Protein AF-A0A6N9UM99-F1 (afdb_monomer)

Solvent-accessible surface area (backbone atoms only — not comparable to full-atom values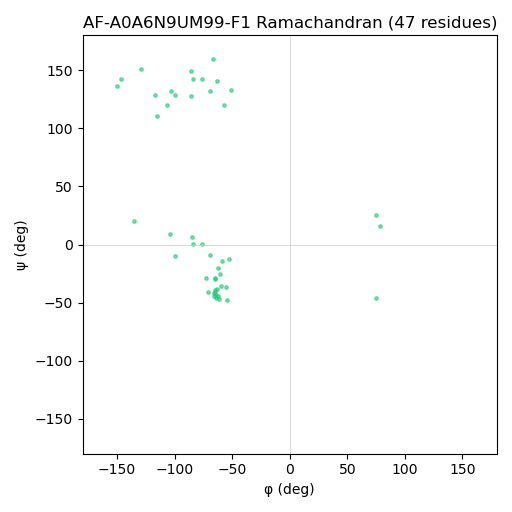): 3087 Å² total; per-residue (Å²): 79,68,28,76,74,24,62,64,8,50,55,52,37,53,56,38,45,75,69,74,39,95,75,57,62,40,46,63,51,73,72,54,40,52,81,73,72,43,89,81,83,73,88,61,82,76,80,79,116

pLDDT: mean 90.0, std 12.01, range [43.56, 98.56]

Mean predicted aligned error: 5.35 Å

Radius of gyration: 13.77 Å; Cα contacts (8 Å, |Δi|>4): 51; chains: 1; bounding box: 22×28×37 Å

Sequence (49 aa):
VHCAGGMRAAVAASVLDAAGREVVAVDDGFAAAADAGLPLVTPSDDAAA

Foldseek 3Di:
DEDQAQPVLVVVQVVCVVVVDDDDRDRHHPVVCVVVVHDDDDDDPVVVD

Structure (mmCIF, N/CA/C/O backbone):
data_AF-A0A6N9UM99-F1
#
_entry.id   AF-A0A6N9UM99-F1
#
loop_
_atom_site.group_PDB
_atom_site.id
_atom_site.type_symbol
_atom_site.label_atom_id
_atom_site.label_alt_id
_atom_site.label_comp_id
_atom_site.label_asym_id
_atom_site.label_entity_id
_atom_site.label_seq_id
_atom_site.pdbx_PDB_ins_code
_atom_site.Cartn_x
_atom_site.Car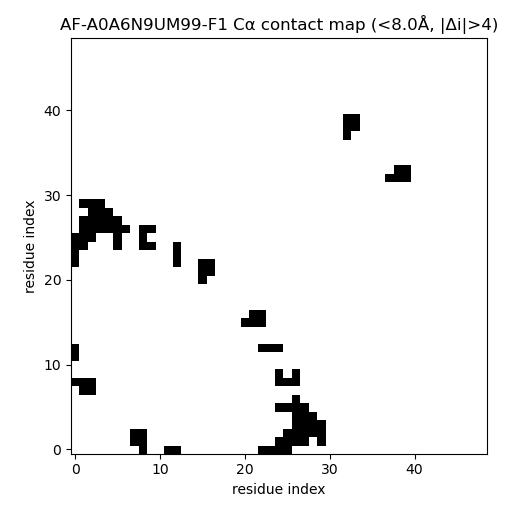tn_y
_atom_site.Cartn_z
_atom_site.occupancy
_atom_site.B_iso_or_equiv
_atom_site.auth_seq_id
_atom_site.auth_comp_id
_atom_site.auth_asym_id
_atom_site.auth_atom_id
_atom_site.pdbx_PDB_model_num
ATOM 1 N N . VAL A 1 1 ? 0.011 1.882 1.392 1.00 92.19 1 VAL A N 1
ATOM 2 C CA . VAL A 1 1 ? 0.678 3.162 1.056 1.00 92.19 1 VAL A CA 1
ATOM 3 C C . VAL A 1 1 ? 2.149 2.909 0.797 1.00 92.19 1 VAL A C 1
ATOM 5 O O . VAL A 1 1 ? 2.722 2.067 1.474 1.00 92.19 1 VAL A O 1
ATOM 8 N N . HIS A 1 2 ? 2.746 3.601 -0.171 1.00 93.25 2 HIS A N 1
ATOM 9 C CA . HIS A 1 2 ? 4.150 3.420 -0.542 1.00 93.25 2 HIS A CA 1
ATOM 10 C C . HIS A 1 2 ? 4.884 4.765 -0.581 1.00 93.25 2 HIS A C 1
ATOM 12 O O . HIS A 1 2 ? 4.294 5.808 -0.856 1.00 93.25 2 HIS A O 1
ATOM 18 N N . CYS A 1 3 ? 6.182 4.721 -0.302 1.00 92.31 3 CYS A N 1
ATOM 19 C CA . CYS A 1 3 ? 7.130 5.801 -0.499 1.00 92.31 3 CYS A CA 1
ATOM 20 C C . CYS A 1 3 ? 8.503 5.185 -0.775 1.00 92.31 3 CYS A C 1
ATOM 22 O O . CYS A 1 3 ? 8.916 4.310 -0.021 1.00 92.31 3 CYS A O 1
ATOM 24 N N . ALA A 1 4 ? 9.244 5.717 -1.752 1.00 80.50 4 ALA A N 1
ATOM 25 C CA . ALA A 1 4 ? 10.538 5.197 -2.216 1.00 80.50 4 ALA A CA 1
ATOM 26 C C . ALA A 1 4 ? 11.625 4.957 -1.138 1.00 80.50 4 ALA A C 1
ATOM 28 O O . ALA A 1 4 ? 12.643 4.354 -1.443 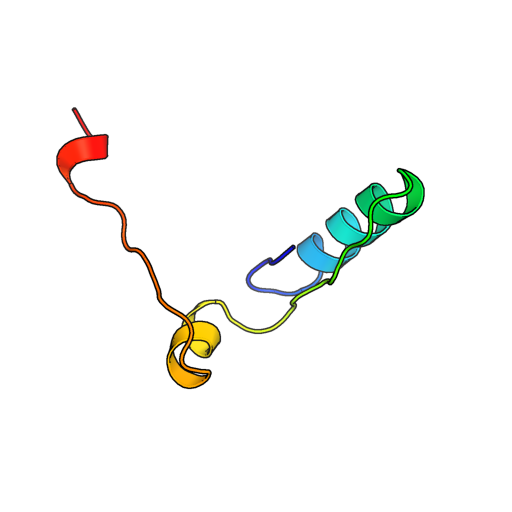1.00 80.50 4 ALA A O 1
ATOM 29 N N . GLY A 1 5 ? 11.447 5.452 0.093 1.00 75.38 5 GLY A N 1
ATOM 30 C CA . GLY A 1 5 ? 12.388 5.264 1.208 1.00 75.38 5 GLY A CA 1
ATOM 31 C C . GLY A 1 5 ? 11.739 4.887 2.544 1.00 75.38 5 GLY A C 1
ATOM 32 O O . GLY A 1 5 ? 12.319 5.164 3.589 1.00 75.38 5 GLY A O 1
ATOM 33 N N . GLY A 1 6 ? 10.508 4.367 2.544 1.00 85.69 6 GLY A N 1
ATOM 34 C CA . GLY A 1 6 ? 9.855 3.796 3.734 1.00 85.69 6 GLY A CA 1
ATOM 35 C C . GLY A 1 6 ? 9.336 4.786 4.788 1.00 85.69 6 GLY A C 1
ATOM 36 O O . GLY A 1 6 ? 8.181 4.682 5.193 1.00 85.69 6 GLY A O 1
ATOM 37 N N . MET A 1 7 ? 10.108 5.806 5.186 1.00 93.38 7 MET A N 1
ATOM 38 C CA . MET A 1 7 ? 9.741 6.717 6.289 1.00 93.38 7 MET A CA 1
ATOM 39 C C . MET A 1 7 ? 8.363 7.368 6.085 1.00 93.38 7 MET A C 1
ATOM 41 O O . MET A 1 7 ? 7.520 7.347 6.979 1.00 93.38 7 MET A O 1
ATOM 45 N N . ARG A 1 8 ? 8.093 7.916 4.892 1.00 94.94 8 ARG A N 1
ATOM 46 C CA . ARG A 1 8 ? 6.799 8.572 4.627 1.00 94.94 8 ARG A CA 1
ATOM 47 C C . ARG A 1 8 ? 5.661 7.563 4.499 1.00 94.94 8 ARG A C 1
ATOM 49 O O . ARG A 1 8 ? 4.532 7.904 4.828 1.00 94.94 8 ARG A O 1
ATOM 56 N N . ALA A 1 9 ? 5.944 6.338 4.050 1.00 95.94 9 ALA A N 1
ATOM 57 C CA . ALA A 1 9 ? 4.943 5.276 4.022 1.00 95.94 9 ALA A CA 1
ATOM 58 C C . ALA A 1 9 ? 4.527 4.896 5.447 1.00 95.94 9 ALA A C 1
ATOM 60 O O . ALA A 1 9 ? 3.334 4.778 5.704 1.00 95.94 9 ALA A O 1
ATOM 61 N N . ALA A 1 10 ? 5.485 4.800 6.375 1.00 95.06 10 ALA A N 1
ATOM 62 C CA . ALA A 1 10 ? 5.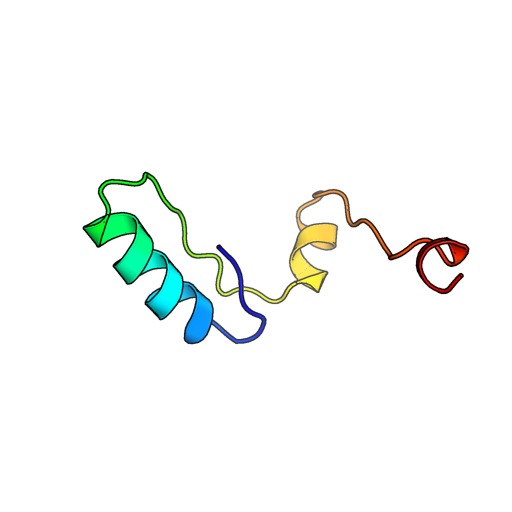212 4.523 7.783 1.00 95.06 10 ALA A CA 1
ATOM 63 C C . ALA A 1 10 ? 4.389 5.642 8.445 1.00 95.06 10 ALA A C 1
ATOM 65 O O . ALA A 1 10 ? 3.383 5.360 9.092 1.00 95.06 10 ALA A O 1
ATOM 66 N N . VAL A 1 11 ? 4.759 6.912 8.228 1.00 96.94 11 VAL A N 1
ATOM 67 C CA . VAL A 1 11 ? 3.991 8.064 8.740 1.00 96.94 11 VAL A CA 1
ATOM 68 C C . VAL A 1 11 ? 2.579 8.106 8.148 1.00 96.94 11 VAL A C 1
ATOM 70 O O . VAL A 1 11 ? 1.612 8.315 8.870 1.00 96.94 11 VAL A O 1
ATOM 73 N N . ALA A 1 12 ? 2.426 7.892 6.840 1.00 96.94 12 ALA A N 1
ATOM 74 C CA . ALA A 1 12 ? 1.103 7.876 6.221 1.00 96.94 12 ALA A CA 1
ATOM 75 C C . ALA A 1 12 ? 0.247 6.705 6.730 1.00 96.94 12 ALA A C 1
ATOM 77 O O . ALA A 1 12 ? -0.948 6.877 6.960 1.00 96.94 12 ALA A O 1
ATOM 78 N N . ALA A 1 13 ? 0.847 5.528 6.926 1.00 97.62 13 ALA A N 1
ATOM 79 C CA . ALA A 1 13 ? 0.149 4.362 7.450 1.00 97.62 13 ALA A CA 1
ATOM 80 C C . ALA A 1 13 ? -0.344 4.595 8.881 1.00 97.62 13 ALA A C 1
ATOM 82 O O . ALA A 1 13 ? -1.501 4.303 9.149 1.00 97.62 13 ALA A O 1
ATOM 83 N N . SER A 1 14 ? 0.463 5.189 9.767 1.00 97.62 14 SER A N 1
ATOM 84 C CA . SER A 1 14 ? 0.025 5.471 11.142 1.00 97.62 14 SER A CA 1
ATOM 85 C C . SER A 1 14 ? -1.140 6.461 11.201 1.00 97.62 14 SER A C 1
ATOM 87 O O . SER A 1 14 ? -2.062 6.279 11.990 1.00 97.62 14 SER A O 1
ATOM 89 N N . VAL A 1 15 ? -1.149 7.480 10.335 1.00 98.31 15 VAL A N 1
ATOM 90 C CA . VAL A 1 15 ? -2.277 8.420 10.225 1.00 98.31 15 VAL A CA 1
ATOM 91 C C . VAL A 1 15 ? -3.547 7.715 9.736 1.00 98.31 15 VAL A C 1
ATOM 93 O O . VAL A 1 15 ? -4.633 7.990 10.241 1.00 98.31 15 VAL A O 1
ATOM 96 N N . LEU A 1 16 ? -3.429 6.810 8.760 1.00 98.19 16 LEU A N 1
ATOM 97 C CA . LEU A 1 16 ? -4.569 6.061 8.219 1.00 98.19 16 LEU A CA 1
ATOM 98 C C . LEU A 1 16 ? -5.108 5.028 9.215 1.00 98.19 16 LEU A C 1
ATOM 100 O O . LEU A 1 16 ? -6.324 4.915 9.359 1.00 98.19 16 LEU A O 1
ATOM 104 N N . ASP A 1 17 ? -4.221 4.337 9.925 1.00 98.12 17 ASP A N 1
ATOM 105 C CA . ASP A 1 17 ? -4.566 3.394 10.991 1.00 98.12 17 ASP A CA 1
ATOM 106 C C . ASP A 1 17 ? -5.300 4.106 12.137 1.00 98.12 17 ASP A C 1
ATOM 108 O O . ASP A 1 17 ? -6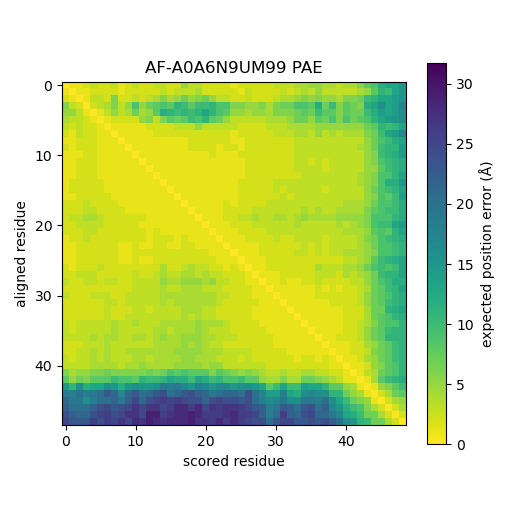.401 3.712 12.516 1.00 98.12 17 ASP A O 1
ATOM 112 N N . ALA A 1 18 ? -4.785 5.258 12.586 1.00 98.44 18 ALA A N 1
ATOM 113 C CA . ALA A 1 18 ? -5.454 6.099 13.580 1.00 98.44 18 ALA A CA 1
ATOM 114 C C . ALA A 1 18 ? -6.833 6.611 13.114 1.00 98.44 18 ALA A C 1
ATOM 116 O O . ALA A 1 18 ? -7.704 6.890 13.938 1.00 98.44 18 ALA A O 1
ATOM 117 N N . ALA A 1 19 ? -7.053 6.715 11.800 1.00 98.56 19 ALA A N 1
ATOM 118 C CA . ALA A 1 19 ? -8.346 7.043 11.204 1.00 98.56 19 ALA A CA 1
ATOM 119 C C . ALA A 1 19 ? -9.273 5.820 11.018 1.00 98.56 19 ALA A C 1
ATOM 121 O O . ALA A 1 19 ? -10.335 5.952 10.408 1.00 98.56 19 ALA A O 1
ATOM 122 N N . GLY A 1 20 ? -8.889 4.639 11.514 1.00 98.19 20 GLY A N 1
ATOM 123 C CA . GLY A 1 20 ? -9.670 3.402 11.437 1.00 98.19 20 GLY A CA 1
ATOM 124 C C . GLY A 1 20 ? -9.679 2.756 10.051 1.00 98.19 20 GLY A C 1
ATOM 125 O O . GLY A 1 20 ? -10.642 2.074 9.699 1.00 98.19 20 GLY A O 1
ATOM 126 N N . ARG A 1 21 ? -8.655 3.006 9.227 1.00 98.31 21 ARG A N 1
ATOM 127 C CA . ARG A 1 21 ? -8.526 2.400 7.897 1.00 98.31 21 ARG A CA 1
ATOM 128 C C . ARG A 1 21 ? -7.562 1.226 7.937 1.00 98.31 21 ARG A C 1
ATOM 130 O O . ARG A 1 21 ? -6.407 1.390 8.307 1.00 98.31 21 ARG A O 1
ATOM 137 N N . GLU A 1 22 ? -8.012 0.092 7.414 1.00 98.12 22 GLU A N 1
ATOM 138 C CA . GLU A 1 22 ? -7.141 -1.031 7.063 1.00 98.12 22 GLU A CA 1
ATOM 139 C C . GLU A 1 22 ? -6.071 -0.566 6.065 1.00 98.12 22 GLU A C 1
ATOM 141 O O . GLU A 1 22 ? -6.381 -0.052 4.982 1.00 98.12 22 GLU A O 1
ATOM 146 N N . VAL A 1 23 ? -4.799 -0.699 6.440 1.00 97.00 23 VAL A N 1
ATOM 147 C CA . VAL A 1 23 ? -3.680 -0.160 5.666 1.00 97.00 23 VAL A CA 1
ATOM 148 C C . VAL A 1 23 ? -2.445 -1.050 5.771 1.00 97.00 23 VAL A C 1
ATOM 150 O O . VAL A 1 23 ? -2.113 -1.573 6.827 1.00 97.00 23 VAL A O 1
ATOM 153 N N . VAL A 1 24 ? -1.721 -1.171 4.657 1.00 96.06 24 VAL A N 1
ATOM 154 C CA . VAL A 1 24 ? -0.401 -1.816 4.592 1.00 96.06 24 VAL A CA 1
ATOM 155 C C . VAL A 1 24 ? 0.635 -0.777 4.173 1.00 96.06 24 VAL A C 1
ATOM 157 O O . VAL A 1 24 ? 0.439 -0.075 3.173 1.00 96.06 24 VAL A O 1
ATOM 160 N N 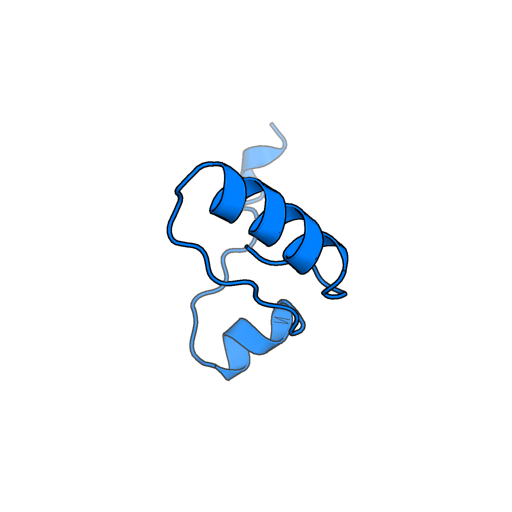. ALA A 1 25 ? 1.729 -0.653 4.924 1.00 95.62 25 ALA A N 1
ATOM 161 C CA . ALA A 1 25 ? 2.890 0.145 4.534 1.00 95.62 25 ALA A CA 1
ATOM 162 C C . ALA A 1 25 ? 3.828 -0.699 3.658 1.00 95.62 25 ALA A C 1
ATOM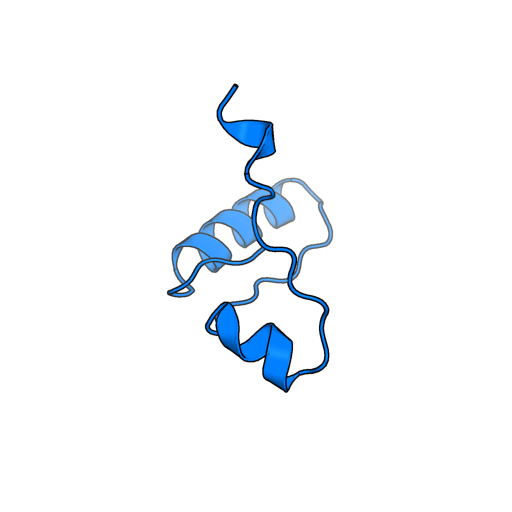 164 O O . ALA A 1 25 ? 4.206 -1.796 4.051 1.00 95.62 25 ALA A O 1
ATOM 165 N N . VAL A 1 26 ? 4.194 -0.184 2.483 1.00 93.94 26 VAL A N 1
ATOM 166 C CA . VAL A 1 26 ? 5.159 -0.810 1.567 1.00 93.94 26 VAL A CA 1
ATOM 167 C C . VAL A 1 26 ? 6.376 0.105 1.471 1.00 93.94 26 VAL A C 1
ATOM 169 O O . VAL A 1 26 ? 6.285 1.215 0.936 1.00 93.94 26 VAL A O 1
ATOM 172 N N . ASP A 1 27 ? 7.496 -0.337 2.026 1.00 91.19 27 ASP A N 1
ATOM 173 C CA . ASP A 1 27 ? 8.749 0.416 2.134 1.00 91.19 27 ASP A CA 1
ATOM 174 C C . ASP A 1 27 ? 9.793 0.061 1.066 1.00 91.19 27 ASP A C 1
ATOM 176 O O . ASP A 1 27 ? 10.765 0.802 0.915 1.00 91.19 27 ASP A O 1
ATOM 180 N N . ASP A 1 28 ? 9.559 -1.003 0.299 1.00 91.25 28 ASP A N 1
ATOM 181 C CA . ASP A 1 28 ? 10.414 -1.434 -0.808 1.00 91.25 28 ASP A CA 1
ATOM 182 C C . ASP A 1 28 ? 10.429 -0.433 -1.975 1.00 91.25 28 ASP A C 1
ATOM 184 O O . ASP A 1 28 ? 9.519 0.382 -2.123 1.00 91.25 28 ASP A O 1
ATOM 188 N N . GLY A 1 29 ? 11.449 -0.484 -2.830 1.00 91.31 29 GLY A N 1
ATOM 189 C CA . GLY A 1 29 ? 11.572 0.392 -3.994 1.00 91.31 29 GLY A CA 1
ATOM 190 C C . GLY A 1 29 ? 10.440 0.190 -5.009 1.00 91.31 29 GLY A C 1
ATOM 191 O O . GLY A 1 29 ? 10.065 -0.934 -5.320 1.00 91.31 29 GLY A O 1
ATOM 192 N N . PHE A 1 30 ? 9.931 1.276 -5.606 1.00 91.81 30 PHE A N 1
ATOM 193 C CA . PHE A 1 30 ? 8.805 1.201 -6.554 1.00 91.81 30 PHE A CA 1
ATOM 194 C C . PHE A 1 30 ? 9.057 0.246 -7.736 1.00 91.81 30 PHE A C 1
ATOM 196 O O . PHE A 1 30 ? 8.148 -0.456 -8.166 1.00 91.81 30 PHE A O 1
ATOM 203 N N . ALA A 1 31 ? 10.294 0.187 -8.241 1.00 91.38 31 ALA A N 1
ATOM 204 C CA . ALA A 1 31 ? 10.662 -0.694 -9.349 1.00 91.38 31 ALA A CA 1
ATOM 205 C C . ALA A 1 31 ? 10.551 -2.191 -9.003 1.00 91.38 31 ALA A C 1
ATOM 207 O O . ALA A 1 31 ? 10.235 -2.982 -9.887 1.00 91.38 31 ALA A O 1
ATOM 208 N N . ALA A 1 32 ? 10.721 -2.571 -7.729 1.00 92.81 32 ALA A N 1
ATOM 209 C CA . ALA A 1 32 ? 10.610 -3.961 -7.281 1.00 92.81 32 ALA A CA 1
ATOM 210 C C . ALA A 1 32 ? 9.199 -4.539 -7.496 1.00 92.81 32 ALA A C 1
ATOM 212 O O . ALA A 1 32 ? 9.024 -5.752 -7.593 1.00 92.81 32 ALA A O 1
ATOM 213 N N . ALA A 1 33 ? 8.183 -3.680 -7.643 1.00 93.88 33 ALA A N 1
ATOM 214 C CA . ALA A 1 33 ? 6.836 -4.115 -7.982 1.00 93.88 33 ALA A CA 1
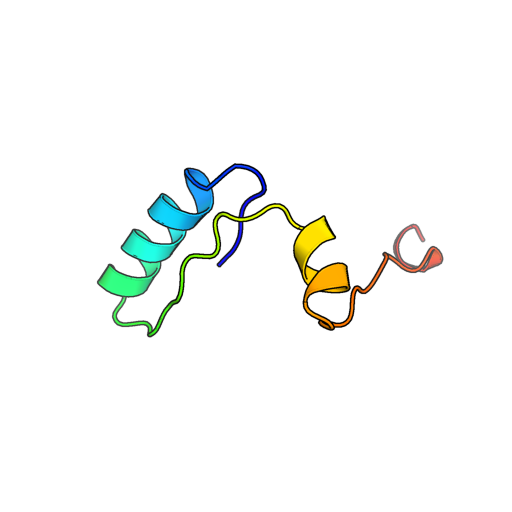ATOM 215 C C . ALA A 1 33 ? 6.784 -4.862 -9.332 1.00 93.88 33 ALA A C 1
ATOM 217 O O . ALA A 1 33 ? 6.049 -5.842 -9.437 1.00 93.88 33 ALA A O 1
ATOM 218 N N . ALA A 1 34 ? 7.590 -4.470 -10.329 1.00 95.44 34 ALA A N 1
ATOM 219 C CA . ALA A 1 34 ? 7.660 -5.191 -11.603 1.00 95.44 34 ALA A CA 1
ATOM 220 C C . ALA A 1 34 ? 8.237 -6.602 -11.428 1.00 95.44 34 ALA A C 1
ATOM 222 O O . ALA A 1 34 ? 7.674 -7.564 -11.950 1.00 95.44 34 ALA A O 1
ATOM 223 N N . ASP A 1 35 ? 9.310 -6.734 -10.646 1.00 95.50 35 ASP A N 1
ATOM 224 C CA . ASP A 1 35 ? 9.943 -8.026 -10.355 1.00 95.50 35 ASP A CA 1
ATOM 225 C C . ASP A 1 35 ? 9.007 -8.952 -9.559 1.00 95.50 35 ASP A C 1
ATOM 227 O O . ASP A 1 35 ? 9.026 -10.170 -9.733 1.00 95.50 35 ASP A O 1
ATOM 231 N N . ALA A 1 36 ? 8.122 -8.375 -8.741 1.00 95.69 36 ALA A N 1
ATOM 232 C CA . ALA A 1 36 ? 7.050 -9.082 -8.042 1.00 95.69 36 ALA A CA 1
ATOM 233 C C . ALA A 1 36 ? 5.847 -9.452 -8.941 1.00 95.69 36 ALA A C 1
ATOM 235 O O . ALA A 1 36 ? 4.876 -10.038 -8.458 1.00 95.69 36 ALA A O 1
ATOM 236 N N . GLY A 1 37 ? 5.881 -9.115 -10.235 1.00 97.25 37 GLY A N 1
ATOM 237 C CA . GLY A 1 37 ? 4.811 -9.403 -11.194 1.00 97.25 37 GLY A CA 1
ATOM 238 C C . GLY A 1 37 ? 3.614 -8.451 -11.116 1.00 97.25 37 GLY A C 1
ATOM 239 O O . GLY A 1 37 ? 2.547 -8.765 -11.647 1.00 97.25 37 GLY A O 1
ATOM 240 N N . LEU A 1 38 ? 3.761 -7.298 -10.456 1.00 95.56 38 LEU A N 1
ATOM 241 C CA . LEU A 1 38 ? 2.720 -6.276 -10.385 1.00 95.56 38 LEU A CA 1
ATOM 242 C C . LEU A 1 38 ? 2.771 -5.364 -11.622 1.00 95.56 38 LEU A C 1
ATOM 244 O O . LEU A 1 38 ? 3.855 -5.007 -12.091 1.00 95.56 38 LEU A O 1
ATOM 248 N N . PRO A 1 39 ? 1.611 -4.939 -12.154 1.00 95.50 39 PRO A N 1
ATOM 249 C CA . PRO A 1 39 ? 1.572 -4.040 -13.299 1.00 95.50 39 PRO A CA 1
ATOM 250 C C . PRO A 1 39 ? 2.079 -2.645 -12.919 1.00 95.50 39 PRO A C 1
ATOM 252 O O . PRO A 1 39 ? 1.623 -2.050 -11.940 1.00 95.50 39 PRO A O 1
ATOM 255 N N . LEU A 1 40 ? 2.976 -2.096 -13.739 1.00 93.50 40 LEU A N 1
ATOM 256 C CA . LEU A 1 40 ? 3.402 -0.702 -13.658 1.00 93.50 40 LEU A CA 1
ATOM 257 C C . LEU A 1 40 ? 2.733 0.111 -14.763 1.00 93.50 40 LEU A C 1
ATOM 259 O O . LEU A 1 40 ? 2.750 -0.277 -15.929 1.00 93.50 40 LEU A O 1
ATOM 263 N N . VAL A 1 41 ? 2.170 1.257 -14.390 1.00 93.19 41 VAL A N 1
ATOM 264 C CA . VAL A 1 41 ? 1.611 2.229 -15.332 1.00 93.19 41 VAL A CA 1
ATOM 265 C C . VAL A 1 41 ? 2.555 3.417 -15.387 1.00 93.19 41 VAL A C 1
ATOM 267 O O . VAL A 1 41 ? 2.814 4.060 -1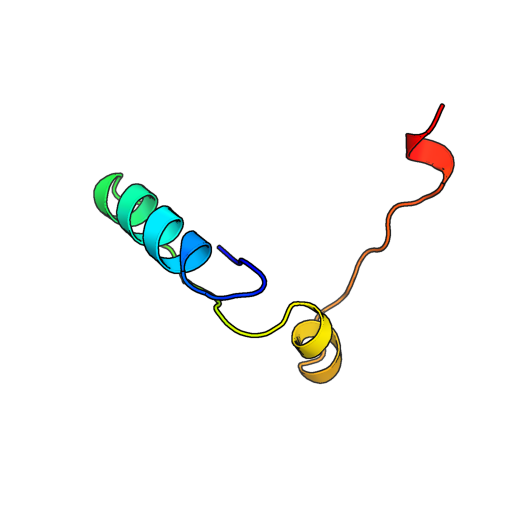4.369 1.00 93.19 41 VAL A O 1
ATOM 270 N N . THR A 1 42 ? 3.082 3.703 -16.572 1.00 88.56 42 THR A N 1
ATOM 271 C CA . THR A 1 42 ? 3.806 4.947 -16.833 1.00 88.56 42 THR A CA 1
ATOM 272 C C . THR A 1 42 ? 2.806 6.032 -17.225 1.00 88.56 42 THR A C 1
ATOM 274 O O . THR A 1 42 ? 1.780 5.708 -17.830 1.00 88.56 42 THR A O 1
ATOM 277 N N . PRO A 1 43 ? 3.072 7.311 -16.919 1.00 87.25 43 PRO A N 1
ATOM 278 C CA . PRO A 1 43 ? 2.277 8.402 -17.470 1.00 87.25 43 PRO A CA 1
ATOM 279 C C . PRO A 1 43 ? 2.175 8.260 -18.993 1.00 87.25 43 PRO A C 1
ATOM 281 O O . PRO A 1 43 ? 3.179 7.994 -19.655 1.00 87.25 43 PRO A O 1
ATOM 284 N N . SER A 1 44 ? 0.969 8.401 -19.539 1.00 79.44 44 SER A N 1
ATOM 285 C CA . SER A 1 44 ? 0.787 8.647 -20.968 1.00 79.44 44 SER A CA 1
ATOM 286 C C . SER A 1 44 ? 1.126 10.108 -21.258 1.00 79.44 44 SER A C 1
ATOM 288 O O . SER A 1 44 ? 0.754 10.982 -20.472 1.00 79.44 44 SER A O 1
ATOM 290 N N . ASP A 1 45 ? 1.762 10.385 -22.396 1.00 70.44 45 ASP A N 1
ATOM 291 C CA . ASP A 1 45 ? 2.119 11.754 -22.808 1.00 70.44 45 ASP A CA 1
ATOM 292 C C . ASP A 1 45 ? 0.906 12.708 -22.942 1.00 70.44 45 ASP A C 1
ATOM 294 O O . ASP A 1 45 ? 1.077 13.924 -22.931 1.00 70.44 45 ASP A O 1
ATOM 298 N N . ASP A 1 46 ? -0.330 12.191 -22.965 1.00 64.50 46 ASP A N 1
ATOM 299 C CA . ASP A 1 46 ? -1.575 12.978 -23.030 1.00 64.50 46 ASP A CA 1
ATOM 300 C C . ASP A 1 46 ? -1.902 13.795 -21.759 1.00 64.50 46 ASP A C 1
ATOM 302 O O . ASP A 1 46 ? -2.818 14.612 -21.772 1.00 64.50 46 ASP A O 1
ATOM 306 N N . ALA A 1 47 ? -1.176 13.607 -20.650 1.00 58.97 47 ALA A N 1
ATOM 307 C CA . ALA A 1 47 ? -1.397 14.359 -19.406 1.00 58.97 47 ALA A CA 1
ATOM 308 C C . ALA A 1 47 ? -0.683 15.730 -19.364 1.00 58.97 47 ALA A C 1
ATOM 310 O O . ALA A 1 47 ? -0.765 16.429 -18.352 1.00 58.97 47 ALA A O 1
ATOM 311 N N . ALA A 1 48 ? 0.035 16.100 -20.431 1.00 55.44 48 ALA A N 1
ATOM 312 C CA . ALA A 1 48 ? 0.776 17.360 -20.551 1.00 55.44 48 ALA A CA 1
ATOM 313 C C . ALA A 1 48 ? 0.095 18.416 -21.453 1.00 55.44 48 ALA A C 1
ATOM 315 O O . ALA A 1 48 ? 0.723 19.436 -21.751 1.00 55.44 48 ALA A O 1
ATOM 316 N N . ALA A 1 49 ? -1.153 18.185 -21.882 1.00 43.56 49 ALA A N 1
ATOM 317 C CA . ALA A 1 49 ? -1.955 19.121 -22.680 1.00 43.56 49 ALA A CA 1
ATOM 318 C C . ALA A 1 49 ? -3.024 19.840 -21.842 1.00 43.56 49 ALA A C 1
ATOM 320 O O . ALA A 1 49 ? -3.734 19.159 -21.067 1.00 43.56 49 ALA A O 1
#

InterPro domains:
  IPR001763 Rhodanese-like domain [PS50206] (1-42)
  IPR036873 Rhodanese-like domain superfamily [G3DSA:3.40.250.10] (1-47)
  IPR036873 Rhodanese-like domain superfamily [SSF52821] (1-43)

Organism: NCBI:txid285562

Secondary structure (DSSP, 8-state):
-B-TTSHHHHHHHHHHHHTT-----B-S-TTHHHHTTPPP-PPPGGGG-